Protein AF-A0A1X7T830-F1 (afdb_monomer_lite)

Secondary structure (DSSP, 8-state):
------------S--------TTSS--PPP-BS-EEEEEEETTEEEEEEE--BT---EEEEETTTTEEEEE-S--HHHHS--SEEEEEEESSSSEEEEEEEE-SSSS--S-EEEEEEE-TTS-EEEEEE-GGGHHHHHHHHHHH-

InterPro domains:
  IPR011043 Galactose oxidase/kelch, beta-propeller [SSF50965] (23-125)
  IPR015915 Kelch-type beta-propeller [G3DSA:2.120.10.80] (8-142)

Structure (mmCIF, N/CA/C/O backbone):
data_AF-A0A1X7T830-F1
#
_entry.id   AF-A0A1X7T830-F1
#
loop_
_atom_site.group_PDB
_atom_site.id
_atom_site.type_symbol
_atom_site.label_atom_id
_atom_site.label_alt_id
_atom_site.label_comp_id
_atom_site.label_asym_id
_atom_site.label_entity_id
_atom_site.label_seq_id
_atom_site.pdbx_PDB_ins_code
_atom_site.Cartn_x
_atom_site.Cartn_y
_atom_site.Cartn_z
_atom_site.occupancy
_atom_site.B_iso_or_equiv
_atom_site.auth_seq_id
_atom_site.auth_comp_id
_atom_site.auth_asym_id
_atom_site.auth_atom_id
_atom_site.pdbx_PDB_model_num
ATOM 1 N N . MET A 1 1 ? -58.876 -9.141 -6.762 1.00 43.28 1 MET A N 1
ATOM 2 C CA . MET A 1 1 ? -57.669 -9.736 -6.156 1.00 43.28 1 MET A CA 1
ATOM 3 C C . MET A 1 1 ? -56.490 -9.090 -6.867 1.00 43.28 1 MET A C 1
ATOM 5 O O . MET A 1 1 ? -56.097 -9.558 -7.922 1.00 43.28 1 MET A O 1
ATOM 9 N N . GLU A 1 2 ? -56.032 -7.946 -6.363 1.00 38.22 2 GLU A N 1
ATOM 10 C CA . GLU A 1 2 ? -54.831 -7.255 -6.848 1.00 38.22 2 GLU A CA 1
ATOM 11 C C . GLU A 1 2 ? -53.781 -7.349 -5.743 1.00 38.22 2 GLU A C 1
ATOM 13 O O . GLU A 1 2 ? -54.090 -7.120 -4.571 1.00 38.22 2 GLU A O 1
ATOM 18 N N . SER A 1 3 ? -52.568 -7.772 -6.092 1.00 39.38 3 SER A N 1
ATOM 19 C CA . SER A 1 3 ? -51.452 -7.806 -5.153 1.00 39.38 3 SER A CA 1
ATOM 20 C C . SER A 1 3 ? -50.923 -6.383 -4.947 1.00 39.38 3 SER A C 1
ATOM 22 O O . SER A 1 3 ? -50.838 -5.619 -5.910 1.00 39.38 3 SER A O 1
ATOM 24 N N . PRO A 1 4 ? -50.532 -5.988 -3.724 1.00 45.69 4 PRO A N 1
ATOM 25 C CA . PRO A 1 4 ? -49.844 -4.724 -3.549 1.00 45.69 4 PRO A CA 1
ATOM 26 C C . PRO A 1 4 ? -48.434 -4.867 -4.132 1.00 45.69 4 PRO A C 1
ATOM 28 O O . PRO A 1 4 ? -47.616 -5.663 -3.660 1.00 45.69 4 PRO A O 1
ATOM 31 N N . SER A 1 5 ? -48.151 -4.097 -5.180 1.00 49.94 5 SER A N 1
ATOM 32 C CA . SER A 1 5 ? -46.809 -3.930 -5.727 1.00 49.94 5 SER A CA 1
ATOM 33 C C . SER A 1 5 ? -45.888 -3.382 -4.636 1.00 49.94 5 SER A C 1
ATOM 35 O O . SER A 1 5 ? -46.070 -2.260 -4.160 1.00 49.94 5 SER A O 1
ATOM 37 N N . ARG A 1 6 ? -44.897 -4.180 -4.225 1.00 51.16 6 ARG A N 1
ATOM 38 C CA . ARG A 1 6 ? -43.829 -3.734 -3.322 1.00 51.16 6 ARG A CA 1
ATOM 39 C C . ARG A 1 6 ? -43.071 -2.579 -3.990 1.00 51.16 6 ARG A C 1
ATOM 41 O O . ARG A 1 6 ? -42.691 -2.732 -5.153 1.00 51.16 6 ARG A O 1
ATOM 48 N N . PRO A 1 7 ? -42.804 -1.458 -3.300 1.00 43.03 7 PRO A N 1
ATOM 49 C CA . PRO A 1 7 ? -41.942 -0.431 -3.858 1.00 43.03 7 PRO A CA 1
ATOM 50 C C . PRO A 1 7 ? -40.530 -1.008 -4.013 1.00 43.03 7 PRO A C 1
ATOM 52 O O . PRO A 1 7 ? -39.884 -1.396 -3.040 1.00 43.03 7 PRO A O 1
ATOM 55 N N . PHE A 1 8 ? -40.064 -1.091 -5.259 1.00 43.91 8 PHE A N 1
ATOM 56 C CA . PHE A 1 8 ? -38.658 -1.312 -5.577 1.00 43.91 8 PHE A CA 1
ATOM 57 C C . PHE A 1 8 ? -37.874 -0.095 -5.072 1.00 43.91 8 PHE A C 1
ATOM 59 O O . PHE A 1 8 ? -37.918 0.975 -5.679 1.00 43.91 8 PHE A O 1
ATOM 66 N N . ILE A 1 9 ? -37.165 -0.234 -3.950 1.00 45.53 9 ILE A N 1
ATOM 67 C CA . ILE A 1 9 ? -36.198 0.777 -3.516 1.00 45.53 9 ILE A CA 1
ATOM 68 C C . ILE A 1 9 ? -35.017 0.702 -4.485 1.00 45.53 9 ILE A C 1
ATOM 70 O O . ILE A 1 9 ? -34.198 -0.215 -4.438 1.00 45.53 9 ILE A O 1
ATOM 74 N N . ARG A 1 10 ? -34.956 1.658 -5.413 1.00 42.62 10 ARG A N 1
ATOM 75 C CA . ARG A 1 10 ? -33.876 1.799 -6.391 1.00 42.62 10 ARG A CA 1
ATOM 76 C C . ARG A 1 10 ? -32.658 2.430 -5.711 1.00 42.62 10 ARG A C 1
ATOM 78 O O . ARG A 1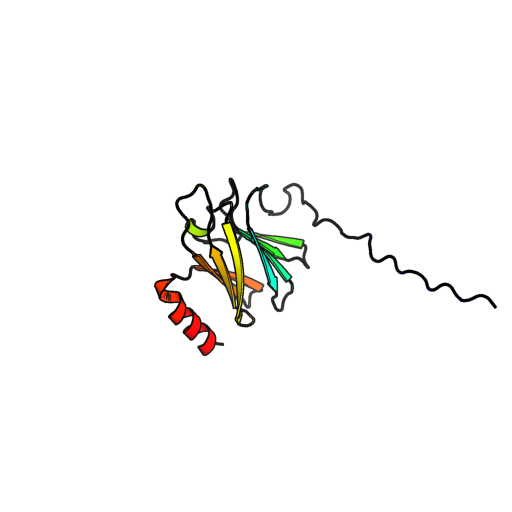 10 ? -32.411 3.620 -5.845 1.00 42.62 10 ARG A O 1
ATOM 85 N N . LEU A 1 11 ? -31.895 1.627 -4.979 1.00 47.66 11 LEU A N 1
ATOM 86 C CA . LEU A 1 11 ? -30.679 2.041 -4.261 1.00 47.66 11 LEU A CA 1
ATOM 87 C C . LEU A 1 11 ? -29.441 2.080 -5.187 1.00 47.66 11 LEU A C 1
ATOM 89 O O . LEU A 1 11 ? -28.361 1.659 -4.796 1.00 47.66 11 LEU A O 1
ATOM 93 N N . TYR A 1 12 ? -29.607 2.510 -6.445 1.00 48.88 12 TYR A N 1
ATOM 94 C CA . TYR A 1 12 ? -28.605 2.291 -7.505 1.00 48.88 12 TYR A CA 1
ATOM 95 C C . TYR A 1 12 ? -28.054 3.558 -8.178 1.00 48.88 12 TYR A C 1
ATOM 97 O O . TYR A 1 12 ? -27.262 3.434 -9.105 1.00 48.88 12 TYR A O 1
ATOM 105 N N . ASN A 1 13 ? -28.440 4.764 -7.741 1.00 43.16 13 ASN A N 1
ATOM 106 C CA . ASN A 1 13 ? -28.086 5.999 -8.459 1.00 43.16 13 ASN A CA 1
ATOM 107 C C . ASN A 1 13 ? -27.143 6.972 -7.738 1.00 43.16 13 ASN A C 1
ATOM 109 O O . ASN A 1 13 ? -26.723 7.929 -8.372 1.00 43.16 13 ASN A O 1
ATOM 113 N N . ASP A 1 14 ? -26.734 6.713 -6.496 1.00 50.47 14 ASP A N 1
ATOM 114 C CA . ASP A 1 14 ? -25.743 7.553 -5.807 1.00 50.47 14 ASP A CA 1
ATOM 115 C C . ASP A 1 14 ? -24.406 6.819 -5.646 1.00 50.47 14 ASP A C 1
ATOM 117 O O . ASP A 1 14 ? -23.813 6.779 -4.566 1.00 50.47 14 ASP A O 1
ATOM 121 N N . ILE A 1 15 ? -23.859 6.297 -6.752 1.00 54.69 15 ILE A N 1
ATOM 122 C CA . ILE A 1 15 ? -22.394 6.249 -6.872 1.00 54.69 15 ILE A CA 1
ATOM 123 C C . ILE A 1 15 ? -21.962 7.704 -7.074 1.00 54.69 15 ILE A C 1
ATOM 125 O O . ILE A 1 15 ? -21.638 8.139 -8.173 1.00 54.69 15 ILE A O 1
ATOM 129 N N . LEU A 1 16 ? -22.066 8.496 -6.005 1.00 57.84 16 LEU A N 1
ATOM 130 C CA . LEU A 1 16 ? -21.502 9.830 -5.945 1.00 57.84 16 LEU A CA 1
ATOM 131 C C . LEU A 1 16 ? -20.006 9.623 -6.139 1.00 57.84 16 LEU A C 1
ATOM 133 O O . LEU A 1 16 ? -19.350 9.125 -5.217 1.00 57.84 16 LEU A O 1
ATOM 137 N N . GLU A 1 17 ? -19.493 9.967 -7.319 1.00 62.31 17 GLU A N 1
ATOM 138 C CA . GLU A 1 17 ? -18.059 10.080 -7.556 1.00 62.31 17 GLU A CA 1
ATOM 139 C C . GLU A 1 17 ? -17.410 10.716 -6.322 1.00 62.31 17 GLU A C 1
ATOM 141 O O . GLU A 1 17 ? -17.966 11.638 -5.708 1.00 62.31 17 GLU A O 1
ATOM 146 N N . VAL A 1 18 ? -16.257 10.194 -5.899 1.00 62.47 18 VAL A N 1
ATOM 147 C CA . VAL A 1 18 ? -15.455 10.900 -4.897 1.00 62.47 18 VAL A CA 1
ATOM 148 C C . VAL A 1 18 ? -15.148 12.255 -5.534 1.00 62.47 18 VAL A C 1
ATOM 150 O O . VAL A 1 18 ? -14.488 12.265 -6.573 1.00 62.47 18 VAL A O 1
ATOM 153 N N . PRO A 1 19 ? -15.683 13.372 -5.002 1.00 58.50 19 PRO A N 1
ATOM 154 C CA . PRO A 1 19 ? -15.638 14.643 -5.704 1.00 58.50 19 PRO A CA 1
ATOM 155 C C . PRO A 1 19 ? -14.181 14.982 -5.993 1.00 58.50 19 PRO A C 1
ATOM 157 O O . PRO A 1 19 ? -13.377 15.040 -5.065 1.00 58.50 19 PRO A O 1
ATOM 160 N N . ASN A 1 20 ? -13.839 15.165 -7.272 1.00 61.53 20 ASN A N 1
ATOM 161 C CA . ASN A 1 20 ? -12.545 15.704 -7.662 1.00 61.53 20 ASN A CA 1
ATOM 162 C C . ASN A 1 20 ? -12.537 17.179 -7.232 1.00 61.53 20 ASN A C 1
ATOM 164 O O . ASN A 1 20 ? -13.234 17.988 -7.848 1.00 61.53 20 ASN A O 1
ATOM 168 N N . PRO A 1 21 ? -11.794 17.556 -6.178 1.00 62.47 21 PRO A N 1
ATOM 169 C CA . PRO A 1 21 ? -11.920 18.875 -5.570 1.00 62.47 21 PRO A CA 1
ATOM 170 C C . PRO A 1 21 ? -11.268 19.985 -6.411 1.00 62.47 21 PRO A C 1
ATOM 172 O O . PRO A 1 21 ? -11.153 21.119 -5.941 1.00 62.47 21 PRO A O 1
ATOM 175 N N . GLY A 1 22 ? -10.800 19.684 -7.630 1.00 56.47 22 GLY A N 1
ATOM 176 C CA . GLY A 1 22 ? -10.319 20.691 -8.576 1.00 56.47 22 GLY A CA 1
ATOM 177 C C . GLY A 1 22 ? -9.141 21.514 -8.048 1.00 56.47 22 GLY A C 1
ATOM 178 O O . GLY A 1 22 ? -9.031 22.692 -8.365 1.00 56.47 22 GLY A O 1
ATOM 179 N N . GLY A 1 23 ? -8.284 20.921 -7.207 1.00 56.38 23 GLY A N 1
ATOM 180 C CA . GLY A 1 23 ? -7.090 21.576 -6.658 1.00 56.38 23 GLY A CA 1
ATOM 181 C C . GLY A 1 23 ? -7.284 22.357 -5.351 1.00 56.38 23 GLY A C 1
ATOM 182 O O . GLY A 1 23 ? -6.306 22.878 -4.825 1.00 56.38 23 GLY A O 1
ATOM 183 N N . SER A 1 24 ? -8.497 22.410 -4.784 1.00 59.19 24 SER A N 1
ATOM 184 C CA . SER A 1 24 ? -8.761 23.086 -3.495 1.00 59.19 24 SER A CA 1
ATOM 185 C C . SER A 1 24 ? -8.456 22.235 -2.248 1.00 59.19 24 SER A C 1
ATOM 187 O O . SER A 1 24 ? -8.331 22.764 -1.144 1.00 59.19 24 SER A O 1
ATOM 189 N N . VAL A 1 25 ? -8.291 20.919 -2.412 1.00 71.62 25 VAL A N 1
ATOM 190 C CA . VAL A 1 25 ? -7.968 19.951 -1.348 1.00 71.62 25 VAL A CA 1
ATOM 191 C C . VAL A 1 25 ? -6.778 19.111 -1.812 1.00 71.62 25 VAL A C 1
ATOM 193 O O . VAL A 1 25 ? -6.660 18.849 -3.005 1.00 71.62 25 VAL A O 1
ATOM 196 N N . GLN A 1 26 ? -5.893 18.684 -0.902 1.00 81.31 26 GLN A N 1
ATOM 197 C CA . GLN A 1 26 ? -4.830 17.726 -1.239 1.00 81.31 26 GLN A CA 1
ATOM 198 C C . GLN A 1 26 ? -5.424 16.455 -1.864 1.00 81.31 26 GLN A C 1
ATOM 200 O O . GLN A 1 26 ? -6.346 15.874 -1.299 1.00 81.31 26 GLN A O 1
ATOM 205 N N . TRP A 1 27 ? -4.879 16.018 -2.999 1.00 87.94 27 TRP A N 1
ATOM 206 C CA . TRP A 1 27 ? -5.291 14.818 -3.731 1.00 87.94 27 TRP A CA 1
ATOM 207 C C . TRP A 1 27 ? -4.117 14.294 -4.581 1.00 87.94 27 TRP A C 1
ATOM 209 O O . TRP A 1 27 ? -3.214 15.078 -4.895 1.00 87.94 27 TRP A O 1
ATOM 219 N N . PRO A 1 28 ? -4.083 12.992 -4.925 1.00 91.38 28 PRO A N 1
ATOM 220 C CA . PRO A 1 28 ? -3.022 12.435 -5.755 1.00 91.38 28 PRO A CA 1
ATOM 221 C C . PRO A 1 28 ? -3.071 12.994 -7.177 1.00 91.38 28 PRO A C 1
ATOM 223 O O . PRO A 1 28 ? -4.128 13.043 -7.800 1.00 91.38 28 PRO A O 1
ATOM 226 N N . GLU A 1 29 ? -1.903 13.335 -7.719 1.00 89.75 29 GLU A N 1
ATOM 227 C CA . GLU A 1 29 ? -1.758 13.659 -9.140 1.00 89.75 29 GLU A CA 1
ATOM 228 C C . GLU A 1 29 ? -2.172 12.478 -10.034 1.00 89.75 29 GLU A C 1
ATOM 230 O O . GLU A 1 29 ? -2.052 11.306 -9.642 1.00 89.75 29 GLU A O 1
ATOM 235 N N . GLY A 1 30 ? -2.636 12.797 -11.248 1.00 89.56 30 GLY A N 1
ATOM 236 C CA . GLY A 1 30 ? -2.991 11.806 -12.262 1.00 89.56 30 GLY A CA 1
ATOM 237 C C . GLY A 1 30 ? -1.806 10.894 -12.586 1.00 89.56 30 GLY A C 1
ATOM 238 O O . GLY A 1 30 ? -0.701 11.368 -12.831 1.00 89.56 30 GLY A O 1
ATOM 239 N N . ARG A 1 31 ? -2.036 9.577 -12.570 1.00 93.44 31 ARG A N 1
ATOM 240 C CA . ARG A 1 31 ? -0.978 8.561 -12.657 1.00 93.44 31 ARG A CA 1
ATOM 241 C C . ARG A 1 31 ? -1.470 7.280 -13.322 1.00 93.44 31 ARG A C 1
ATOM 243 O O . ARG A 1 31 ? -2.591 6.834 -13.080 1.00 93.44 31 ARG A O 1
ATOM 250 N N . GLY A 1 32 ? -0.608 6.654 -14.117 1.00 94.88 32 GLY A N 1
ATOM 251 C CA . GLY A 1 32 ? -0.834 5.327 -14.698 1.00 94.88 32 GLY A CA 1
ATOM 252 C C . GLY A 1 32 ? -0.007 4.255 -13.993 1.00 94.88 32 GLY A C 1
ATOM 253 O O . GLY A 1 32 ? 0.966 4.580 -13.318 1.00 94.88 32 GLY A O 1
ATOM 254 N N . ALA A 1 33 ? -0.366 2.980 -14.169 1.00 96.31 33 ALA A N 1
ATOM 255 C CA . ALA A 1 33 ? 0.448 1.840 -13.723 1.00 96.31 33 ALA A CA 1
ATOM 256 C C . ALA A 1 33 ? 0.818 1.830 -12.222 1.00 96.31 33 ALA A C 1
ATOM 258 O O . ALA A 1 33 ? 1.829 1.241 -11.832 1.00 96.31 33 ALA A O 1
ATOM 259 N N . HIS A 1 34 ? 0.015 2.505 -11.401 1.00 97.62 34 HIS A N 1
ATOM 260 C CA . HIS A 1 34 ? 0.089 2.449 -9.947 1.00 97.62 34 HIS A CA 1
ATOM 261 C C . HIS A 1 34 ? -0.592 1.175 -9.440 1.00 97.62 34 HIS A C 1
ATOM 263 O O . HIS A 1 34 ? -1.337 0.525 -10.176 1.00 97.62 34 HIS A O 1
ATOM 269 N N . SER A 1 35 ? -0.386 0.867 -8.164 1.00 97.62 35 SER A N 1
ATOM 270 C CA . SER A 1 35 ? -1.132 -0.185 -7.479 1.00 97.62 35 SER A CA 1
ATOM 271 C C . SER A 1 35 ? -1.915 0.379 -6.310 1.00 97.62 35 SER A C 1
ATOM 273 O O . SER A 1 35 ? -1.559 1.408 -5.729 1.00 97.62 35 SER A O 1
ATOM 275 N N . SER A 1 36 ? -2.981 -0.323 -5.941 1.00 97.69 36 SER A N 1
ATOM 276 C CA . SER A 1 36 ? -3.797 0.042 -4.794 1.00 97.69 36 SER A CA 1
ATOM 277 C C . SER A 1 36 ? -4.288 -1.175 -4.029 1.00 97.69 36 SER A C 1
ATOM 279 O O . SER A 1 36 ? -4.571 -2.208 -4.633 1.00 97.69 36 SER A O 1
ATOM 281 N N . VAL A 1 37 ? -4.452 -1.028 -2.717 1.00 97.75 37 VAL A N 1
ATOM 282 C CA . VAL A 1 37 ? -5.052 -2.044 -1.840 1.00 97.75 37 VAL A CA 1
ATOM 283 C C . VAL A 1 37 ? -6.065 -1.409 -0.899 1.00 97.75 37 VAL A C 1
ATOM 285 O O . VAL A 1 37 ? -5.915 -0.260 -0.482 1.00 97.75 37 VAL A O 1
ATOM 288 N N . LEU A 1 38 ? -7.099 -2.176 -0.557 1.00 96.19 38 LEU A N 1
ATOM 289 C CA . LEU A 1 38 ? -8.085 -1.794 0.446 1.00 96.19 38 LEU A CA 1
ATOM 290 C C . LEU A 1 38 ? -7.616 -2.256 1.828 1.00 96.19 38 LEU A C 1
ATOM 292 O O . LEU A 1 38 ? -7.273 -3.421 2.014 1.00 96.19 38 LEU A O 1
ATOM 296 N N . ILE A 1 39 ? -7.636 -1.349 2.797 1.00 94.06 39 ILE A N 1
ATOM 297 C CA . ILE A 1 39 ? -7.238 -1.592 4.183 1.00 94.06 39 ILE A CA 1
ATOM 298 C C . ILE A 1 39 ? -8.438 -1.289 5.067 1.00 94.06 39 ILE A C 1
ATOM 300 O O . ILE A 1 39 ? -9.035 -0.221 4.960 1.00 94.06 39 ILE A O 1
ATOM 304 N N . THR A 1 40 ? -8.797 -2.215 5.950 1.00 89.00 40 THR A N 1
ATOM 305 C CA . THR A 1 40 ? -9.896 -2.005 6.900 1.00 89.00 40 THR A CA 1
ATOM 306 C C . THR A 1 40 ? -9.319 -1.771 8.285 1.00 89.00 40 THR A C 1
ATOM 308 O O . THR A 1 40 ? -8.538 -2.583 8.774 1.00 89.00 40 THR A O 1
ATOM 311 N N . THR A 1 41 ? -9.699 -0.665 8.917 1.00 83.44 41 THR A N 1
ATOM 312 C CA . THR A 1 41 ? -9.376 -0.364 10.316 1.00 83.44 41 THR A CA 1
ATOM 313 C C . THR A 1 41 ? -10.658 -0.230 11.129 1.00 83.44 41 THR A C 1
ATOM 315 O O . THR A 1 41 ? -11.765 -0.242 10.588 1.00 83.44 41 THR A O 1
ATOM 318 N N . SER A 1 42 ? -10.520 -0.037 12.440 1.00 81.81 42 SER A N 1
ATOM 319 C CA . SER A 1 42 ? -11.646 0.299 13.316 1.00 81.81 42 SER A CA 1
ATOM 320 C C . SER A 1 42 ? -12.350 1.611 12.938 1.00 81.81 42 SER A C 1
ATOM 322 O O . SER A 1 42 ? -13.530 1.766 13.238 1.00 81.81 42 SER A O 1
ATOM 324 N N . SER A 1 43 ? -11.666 2.543 12.262 1.00 82.25 43 SER A N 1
ATOM 325 C CA . SER A 1 43 ? -12.255 3.800 11.774 1.00 82.25 43 SER A CA 1
ATOM 326 C C . SER A 1 43 ? -12.900 3.682 10.388 1.00 82.25 43 SER A C 1
ATOM 328 O O . SER A 1 43 ? -13.550 4.625 9.928 1.00 82.25 43 SER A O 1
ATOM 330 N N . GLY A 1 44 ? -12.775 2.518 9.745 1.00 88.62 44 GLY A N 1
ATOM 331 C CA . GLY A 1 44 ? -13.419 2.191 8.480 1.00 88.62 44 GLY A CA 1
ATOM 332 C C . GLY A 1 44 ? -12.443 1.827 7.357 1.00 88.62 44 GLY A C 1
ATOM 333 O O . GLY A 1 44 ? -11.244 1.628 7.582 1.00 88.62 44 GLY A O 1
ATOM 334 N N . PRO A 1 45 ? -12.960 1.696 6.126 1.00 92.88 45 PRO A N 1
ATOM 335 C CA . PRO A 1 45 ? -12.159 1.307 4.980 1.00 92.88 45 PRO A CA 1
ATOM 336 C C . PRO A 1 45 ? -11.344 2.485 4.430 1.00 92.88 45 PRO A C 1
ATOM 338 O O . PRO A 1 45 ? -11.838 3.604 4.274 1.00 92.88 45 PRO A O 1
ATOM 341 N N . HIS A 1 46 ? -10.092 2.198 4.093 1.00 93.69 46 HIS A N 1
ATOM 342 C CA . HIS A 1 46 ? -9.140 3.128 3.505 1.00 93.69 46 HIS A CA 1
ATOM 343 C C . HIS A 1 46 ? -8.536 2.525 2.235 1.00 93.69 46 HIS A C 1
ATOM 345 O O . HIS A 1 46 ? -8.156 1.355 2.223 1.00 93.69 46 HIS A O 1
ATOM 351 N N . LEU A 1 47 ? -8.422 3.312 1.167 1.00 96.00 47 LEU A N 1
ATOM 352 C CA . LEU A 1 47 ? -7.740 2.897 -0.061 1.00 96.00 47 LEU A CA 1
ATOM 353 C C . LEU A 1 47 ? -6.314 3.451 -0.058 1.00 96.00 47 LEU A C 1
ATOM 355 O O . LEU A 1 47 ? -6.131 4.668 -0.060 1.00 96.00 47 LEU A O 1
ATOM 359 N N . LEU A 1 48 ? -5.317 2.569 -0.070 1.00 97.38 48 LEU A N 1
ATOM 360 C CA . LEU A 1 48 ? -3.914 2.934 -0.251 1.00 97.38 48 LEU A CA 1
ATOM 361 C C . LEU A 1 48 ? -3.577 2.919 -1.744 1.00 97.38 48 LEU A C 1
ATOM 363 O O . LEU A 1 48 ? -3.900 1.950 -2.424 1.00 97.38 48 LEU A O 1
ATOM 367 N N . VAL A 1 49 ? -2.895 3.952 -2.232 1.00 97.62 49 VAL A N 1
ATOM 368 C CA . VAL A 1 49 ? -2.386 4.074 -3.604 1.00 97.62 49 VAL A CA 1
ATOM 369 C C . VAL A 1 49 ? -0.885 4.331 -3.541 1.00 97.62 49 VAL A C 1
ATOM 371 O O . VAL A 1 49 ? -0.460 5.277 -2.876 1.00 97.62 49 VAL A O 1
ATOM 374 N N . VAL A 1 50 ? -0.088 3.508 -4.223 1.00 97.56 50 VAL A N 1
ATOM 375 C CA . VAL A 1 50 ? 1.383 3.580 -4.204 1.00 97.56 50 VAL A CA 1
ATOM 376 C C . VAL A 1 50 ? 1.918 3.776 -5.617 1.00 97.56 50 VAL A C 1
ATOM 378 O O . VAL A 1 50 ? 1.524 3.071 -6.551 1.00 97.56 50 VAL A O 1
ATOM 381 N N . GLY A 1 51 ? 2.833 4.738 -5.751 1.00 96.62 51 GLY A N 1
ATOM 382 C CA . GLY A 1 51 ? 3.652 4.928 -6.941 1.00 96.62 51 GLY A CA 1
ATOM 383 C C . GLY A 1 51 ? 2.848 5.215 -8.206 1.00 96.62 51 GLY A C 1
ATOM 384 O O . GLY A 1 51 ? 1.791 5.856 -8.165 1.00 96.62 51 GLY A O 1
ATOM 385 N N . GLY A 1 52 ? 3.364 4.723 -9.331 1.00 96.38 52 GLY A N 1
ATOM 386 C CA . GLY A 1 52 ? 2.844 4.948 -10.674 1.00 96.38 52 GLY A CA 1
ATOM 387 C C . GLY A 1 52 ? 3.808 5.724 -11.568 1.00 96.38 52 GLY A C 1
ATOM 388 O O . GLY A 1 52 ? 4.789 6.324 -11.130 1.00 96.38 52 GLY A O 1
ATOM 389 N N . LEU A 1 53 ? 3.527 5.701 -12.868 1.00 94.00 53 LEU A N 1
ATOM 390 C CA . LEU A 1 53 ? 4.301 6.435 -13.860 1.00 94.00 53 LEU A CA 1
ATOM 391 C C . LEU A 1 53 ? 4.219 7.940 -13.558 1.00 94.00 53 LEU A C 1
ATOM 393 O O . LEU A 1 53 ? 3.119 8.485 -13.487 1.00 94.00 53 LEU A O 1
ATOM 397 N N . LEU A 1 54 ? 5.384 8.583 -13.404 1.00 88.31 54 LEU A N 1
ATOM 398 C CA . LEU A 1 54 ? 5.556 9.998 -13.030 1.00 88.31 54 LEU A CA 1
ATOM 399 C C . LEU A 1 54 ? 5.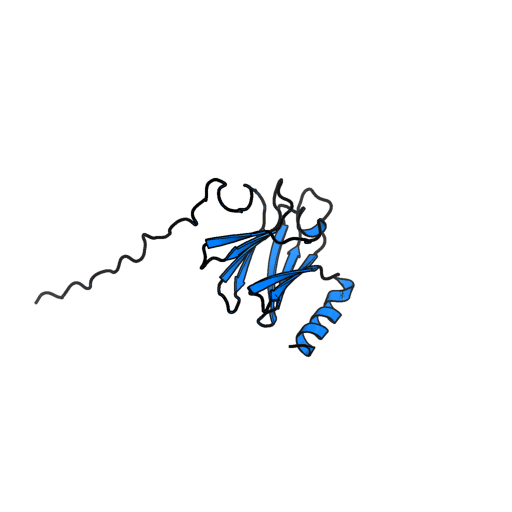051 10.382 -11.625 1.00 88.31 54 LEU A C 1
ATOM 401 O O . LEU A 1 54 ? 4.977 11.569 -11.324 1.00 88.31 54 LEU A O 1
ATOM 405 N N . ALA A 1 55 ? 4.756 9.416 -10.749 1.00 92.94 55 ALA A N 1
ATOM 406 C CA . ALA A 1 55 ? 4.291 9.695 -9.394 1.00 92.94 55 ALA A CA 1
ATOM 407 C C . ALA A 1 55 ? 5.047 8.862 -8.349 1.00 92.94 55 ALA A C 1
ATOM 409 O O . ALA A 1 55 ? 4.932 7.642 -8.314 1.00 92.94 55 ALA A O 1
ATOM 410 N N . TYR A 1 56 ? 5.800 9.534 -7.471 1.00 93.88 56 TYR A N 1
ATOM 411 C CA . TYR A 1 56 ? 6.705 8.896 -6.501 1.00 93.88 56 TYR A CA 1
ATOM 412 C C . TYR A 1 56 ? 6.256 9.108 -5.057 1.00 93.88 56 TYR A C 1
ATOM 414 O O . TYR A 1 56 ? 7.037 9.486 -4.181 1.00 93.88 56 TYR A O 1
ATOM 422 N N . ASP A 1 57 ? 4.972 8.895 -4.803 1.00 96.19 57 ASP A N 1
ATOM 423 C CA . ASP A 1 57 ? 4.370 9.089 -3.493 1.00 96.19 57 ASP A CA 1
ATOM 424 C C . ASP A 1 57 ? 3.348 8.008 -3.143 1.00 96.19 57 ASP A C 1
ATOM 426 O O . ASP A 1 57 ? 3.043 7.112 -3.933 1.00 96.19 57 ASP A O 1
ATOM 430 N N . VAL A 1 58 ? 2.858 8.089 -1.908 1.00 97.00 58 VAL A N 1
ATOM 431 C CA . VAL A 1 58 ? 1.830 7.205 -1.373 1.00 97.00 58 VAL A CA 1
ATOM 432 C C . VAL A 1 58 ? 0.689 8.044 -0.838 1.00 97.00 58 VAL A C 1
ATOM 434 O O . VAL A 1 58 ? 0.898 9.013 -0.104 1.00 97.00 58 VAL A O 1
ATOM 437 N N . TRP A 1 59 ? -0.522 7.648 -1.196 1.00 96.62 59 TRP A N 1
ATOM 438 C CA . TRP A 1 59 ? -1.746 8.321 -0.806 1.00 96.62 59 TRP A CA 1
ATOM 439 C C . TRP A 1 59 ? -2.707 7.348 -0.152 1.00 96.62 59 TRP A C 1
ATOM 441 O O . TRP A 1 59 ? -2.790 6.182 -0.525 1.00 96.62 59 TRP A O 1
ATOM 451 N N . LEU A 1 60 ? -3.451 7.855 0.819 1.00 94.88 60 LEU A N 1
ATOM 452 C CA . LEU A 1 60 ? -4.476 7.120 1.530 1.00 94.88 60 LEU A CA 1
ATOM 453 C C . LEU A 1 60 ? -5.787 7.899 1.442 1.00 94.88 60 LEU A C 1
ATOM 455 O O . LEU A 1 60 ? -5.847 9.068 1.828 1.00 94.88 60 LEU A O 1
ATOM 459 N N . LEU A 1 61 ? -6.827 7.265 0.913 1.00 93.62 61 LEU A N 1
ATOM 460 C CA . LEU A 1 61 ? -8.184 7.797 0.897 1.00 93.62 61 LEU A CA 1
ATOM 461 C C . LEU A 1 61 ? -8.961 7.193 2.061 1.00 93.62 61 LEU A C 1
ATOM 463 O O . LEU A 1 61 ? -9.204 5.989 2.076 1.00 93.62 61 LEU A O 1
ATOM 467 N N . ASP A 1 62 ? -9.397 8.030 2.996 1.00 91.69 62 ASP A N 1
ATOM 468 C CA . ASP A 1 62 ? -10.488 7.679 3.906 1.00 91.69 62 ASP A CA 1
ATOM 469 C C . ASP A 1 62 ? -11.786 7.673 3.088 1.00 91.69 62 ASP A C 1
ATOM 471 O O . ASP A 1 62 ? -12.243 8.728 2.639 1.00 91.69 62 ASP A O 1
ATOM 475 N N . ILE A 1 63 ? -12.345 6.484 2.839 1.00 90.56 63 ILE A N 1
ATOM 476 C CA . ILE A 1 63 ? -13.504 6.311 1.949 1.00 90.56 63 ILE A CA 1
ATOM 477 C C . ILE A 1 63 ? -14.760 6.920 2.576 1.00 90.56 63 ILE A C 1
ATOM 479 O O . ILE A 1 63 ? -15.546 7.566 1.881 1.00 90.56 63 ILE A O 1
ATOM 483 N N . ASN A 1 64 ? -14.920 6.773 3.892 1.00 87.94 64 ASN A N 1
ATOM 484 C CA . ASN A 1 64 ? -16.074 7.296 4.619 1.00 87.94 64 ASN A CA 1
ATOM 485 C C . ASN A 1 64 ? -16.091 8.827 4.597 1.00 87.94 64 ASN A C 1
ATOM 487 O O . ASN A 1 64 ? -17.137 9.438 4.382 1.00 87.94 64 ASN A O 1
ATOM 491 N N . LYS A 1 65 ? -14.925 9.452 4.796 1.00 87.50 65 LYS A N 1
ATOM 492 C CA . LYS A 1 65 ? -14.785 10.916 4.821 1.00 87.50 65 LYS A CA 1
ATOM 493 C C . LYS A 1 65 ? -14.490 11.526 3.454 1.00 87.50 65 LYS A C 1
ATOM 495 O O . LYS A 1 65 ? -14.487 12.749 3.338 1.00 87.50 65 LYS A O 1
ATOM 500 N N . ARG A 1 66 ? -14.207 10.701 2.440 1.00 86.38 66 ARG A N 1
ATOM 501 C CA . ARG A 1 66 ? -13.772 11.117 1.096 1.00 86.38 66 ARG A CA 1
ATOM 502 C C . ARG A 1 66 ? -12.584 12.082 1.136 1.00 86.38 66 ARG A C 1
ATOM 504 O O . ARG A 1 66 ? -12.528 13.049 0.380 1.00 86.38 66 ARG A O 1
ATOM 511 N N . LYS A 1 67 ? -11.644 11.837 2.054 1.00 87.56 67 LYS A N 1
ATOM 512 C CA . LYS A 1 67 ? -10.491 12.711 2.295 1.00 87.56 67 LYS A CA 1
ATOM 513 C C . LYS A 1 67 ? -9.195 11.979 1.985 1.00 87.56 67 LYS A C 1
ATOM 515 O O . LYS A 1 67 ? -8.929 10.914 2.538 1.00 87.56 67 LYS A O 1
ATOM 520 N N . TRP A 1 68 ? -8.382 12.591 1.133 1.00 92.06 68 TRP A N 1
ATOM 521 C CA . TRP A 1 68 ? -7.042 12.117 0.820 1.00 92.06 68 TRP A CA 1
ATOM 522 C C . TRP A 1 68 ? -6.024 12.599 1.850 1.00 92.06 68 TRP A C 1
ATOM 524 O O . TRP A 1 68 ? -6.100 13.718 2.366 1.00 92.06 68 TRP A O 1
ATOM 534 N N . LYS A 1 69 ? -5.036 11.749 2.108 1.00 91.88 69 LYS A N 1
ATOM 535 C CA . LYS A 1 69 ? -3.850 12.053 2.897 1.00 91.88 69 LYS A CA 1
ATOM 536 C C . LYS A 1 69 ? -2.620 11.500 2.193 1.00 91.88 69 LYS A C 1
ATOM 538 O O . LYS A 1 69 ? -2.571 10.312 1.886 1.00 91.88 69 LYS A O 1
ATOM 543 N N . LYS A 1 70 ? -1.616 12.345 1.969 1.00 94.50 70 LYS A N 1
ATOM 544 C CA . LYS A 1 70 ? -0.296 11.893 1.521 1.00 94.50 70 LYS A CA 1
ATOM 545 C C . LYS A 1 70 ? 0.463 11.308 2.709 1.00 94.50 70 LYS A C 1
ATOM 547 O O . LYS A 1 70 ? 0.541 11.950 3.757 1.00 94.50 70 LYS A O 1
ATOM 552 N N . LEU A 1 71 ? 1.016 10.110 2.552 1.00 94.56 71 LEU A N 1
ATOM 553 C CA . LEU A 1 71 ? 1.948 9.544 3.524 1.00 94.56 71 LEU A CA 1
ATOM 554 C C . LEU A 1 71 ? 3.347 10.101 3.247 1.00 94.56 71 LEU A C 1
ATOM 556 O O . LEU A 1 71 ? 3.771 10.214 2.095 1.00 94.56 71 LEU A O 1
ATOM 560 N N . ILE A 1 72 ? 4.047 10.485 4.309 1.00 90.88 72 ILE A N 1
ATOM 561 C CA . ILE A 1 72 ? 5.390 11.072 4.243 1.00 90.88 72 ILE A CA 1
ATOM 562 C C . ILE A 1 72 ? 6.435 10.054 4.700 1.00 90.88 72 ILE A C 1
ATOM 564 O O . ILE A 1 72 ? 6.109 9.108 5.408 1.00 90.88 72 ILE A O 1
ATOM 568 N N . ASN A 1 73 ? 7.697 10.266 4.318 1.00 90.06 73 ASN A N 1
ATOM 569 C CA . ASN A 1 73 ? 8.834 9.425 4.717 1.00 90.06 73 ASN A CA 1
ATOM 570 C C . ASN A 1 73 ? 8.735 7.949 4.275 1.00 90.06 73 ASN A C 1
ATOM 572 O O . ASN A 1 73 ? 9.332 7.073 4.899 1.00 90.06 73 ASN A O 1
ATOM 576 N N . VAL A 1 74 ? 8.019 7.668 3.182 1.00 94.62 74 VAL A N 1
ATOM 577 C CA . VAL A 1 74 ? 8.042 6.347 2.540 1.00 94.62 74 VAL A CA 1
ATOM 578 C C . VAL A 1 74 ? 9.286 6.247 1.644 1.00 94.62 74 VAL A C 1
ATOM 580 O O . VAL A 1 74 ? 9.523 7.164 0.853 1.00 94.62 74 VAL A O 1
ATOM 583 N N . PRO A 1 75 ? 10.094 5.176 1.742 1.00 94.38 75 PRO A N 1
ATOM 584 C CA . PRO A 1 75 ? 11.313 5.042 0.948 1.00 94.38 75 PRO A CA 1
ATOM 585 C C . PRO A 1 75 ? 11.087 5.053 -0.568 1.00 94.38 75 PRO A C 1
ATOM 587 O O . PRO A 1 75 ? 10.125 4.487 -1.085 1.00 94.38 75 PRO A O 1
ATOM 590 N N . VAL A 1 76 ? 12.035 5.646 -1.298 1.00 93.62 76 VAL A N 1
ATOM 591 C CA . VAL A 1 76 ? 11.951 5.810 -2.761 1.00 93.62 76 VAL A CA 1
ATOM 592 C C . VAL A 1 76 ? 11.929 4.484 -3.521 1.00 93.62 76 VAL A C 1
ATOM 594 O O . VAL A 1 76 ? 11.307 4.396 -4.571 1.00 93.62 76 VAL A O 1
ATOM 597 N N . ASN A 1 77 ? 12.559 3.433 -2.989 1.00 92.44 77 ASN A N 1
ATOM 598 C CA . ASN A 1 77 ? 12.539 2.101 -3.599 1.00 92.44 77 ASN A CA 1
ATOM 599 C C . ASN A 1 77 ? 11.162 1.426 -3.530 1.00 92.44 77 ASN A C 1
ATOM 601 O O . ASN A 1 77 ? 11.004 0.352 -4.102 1.00 92.44 77 ASN A O 1
ATOM 605 N N . ILE A 1 78 ? 10.209 2.030 -2.821 1.00 94.62 78 ILE A N 1
ATOM 606 C CA . ILE A 1 78 ? 8.797 1.662 -2.829 1.00 94.62 78 ILE A CA 1
ATOM 607 C C . ILE A 1 78 ? 8.020 2.663 -3.686 1.00 94.62 78 ILE A C 1
ATOM 609 O O . ILE A 1 78 ? 7.303 2.290 -4.605 1.00 94.62 78 ILE A O 1
ATOM 613 N N . THR A 1 79 ? 8.184 3.965 -3.440 1.00 95.62 79 THR A N 1
ATOM 614 C CA . THR A 1 79 ? 7.341 4.958 -4.120 1.00 95.62 79 THR A CA 1
ATOM 615 C C . THR A 1 79 ? 7.662 5.127 -5.605 1.00 95.62 79 THR A C 1
ATOM 617 O O . THR A 1 79 ? 6.771 5.447 -6.385 1.00 95.62 79 THR A O 1
ATOM 620 N N . ASN A 1 80 ? 8.906 4.891 -6.028 1.00 95.44 80 ASN A N 1
ATOM 621 C CA . ASN A 1 80 ? 9.338 4.974 -7.423 1.00 95.44 80 ASN A CA 1
ATOM 622 C C . ASN A 1 80 ? 9.212 3.619 -8.137 1.00 95.44 80 ASN A C 1
ATOM 624 O O . ASN A 1 80 ? 10.189 3.051 -8.635 1.00 95.44 80 ASN A O 1
ATOM 628 N N . ARG A 1 81 ? 7.989 3.085 -8.171 1.00 95.38 81 ARG A N 1
ATOM 629 C CA . ARG A 1 81 ? 7.646 1.868 -8.911 1.00 95.38 81 ARG A CA 1
ATOM 630 C C . ARG A 1 81 ? 6.392 2.068 -9.742 1.00 95.38 81 ARG A C 1
ATOM 632 O O . ARG A 1 81 ? 5.455 2.758 -9.352 1.00 95.38 81 ARG A O 1
ATOM 639 N N . TYR A 1 82 ? 6.353 1.397 -10.885 1.00 95.88 82 TYR A N 1
ATOM 640 C CA . TYR A 1 82 ? 5.200 1.319 -11.777 1.00 95.88 82 TYR A CA 1
ATOM 641 C C . TYR A 1 82 ? 5.146 -0.070 -12.421 1.00 95.88 82 TYR A C 1
ATOM 643 O O . TYR A 1 82 ? 6.151 -0.781 -12.438 1.00 95.88 82 TYR A O 1
ATOM 651 N N . TRP A 1 83 ? 3.955 -0.491 -12.857 1.00 96.44 83 TRP A N 1
ATOM 652 C CA . TRP A 1 83 ? 3.669 -1.880 -13.266 1.00 96.44 83 TRP A CA 1
ATOM 653 C C . TRP A 1 83 ? 4.043 -2.911 -12.188 1.00 96.44 83 TRP A C 1
ATOM 655 O O . TRP A 1 83 ? 4.504 -4.012 -12.485 1.00 96.44 83 TRP A O 1
ATOM 665 N N . HIS A 1 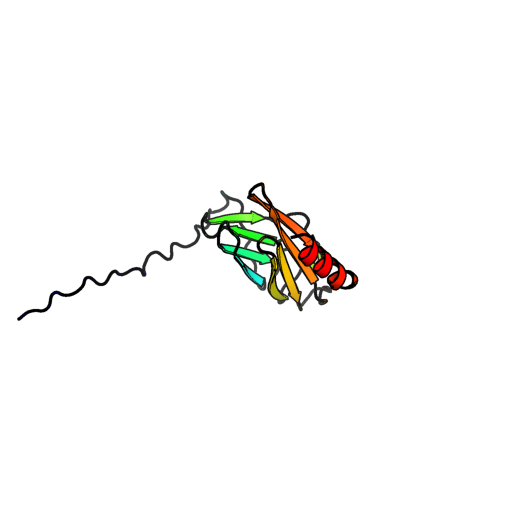84 ? 3.890 -2.525 -10.925 1.00 96.38 84 HIS A N 1
ATOM 666 C CA . HIS A 1 84 ? 4.105 -3.385 -9.766 1.00 96.38 84 HIS A CA 1
ATOM 667 C C . HIS A 1 84 ? 2.764 -3.945 -9.280 1.00 96.38 84 HIS A C 1
ATOM 669 O O . HIS A 1 84 ? 1.719 -3.728 -9.894 1.00 96.38 84 HIS A O 1
ATOM 675 N N . SER A 1 85 ? 2.793 -4.706 -8.195 1.00 96.88 85 SER A N 1
ATOM 676 C CA . SER A 1 85 ? 1.597 -5.200 -7.521 1.00 96.88 85 SER A CA 1
ATOM 677 C C . SER A 1 85 ? 1.746 -5.052 -6.016 1.00 96.88 85 SER A C 1
ATOM 679 O O . SER A 1 85 ? 2.854 -5.096 -5.482 1.00 96.88 85 SER A O 1
ATOM 681 N N . LEU A 1 86 ? 0.613 -4.882 -5.339 1.00 97.88 86 LEU A N 1
ATOM 682 C CA . LEU A 1 86 ? 0.534 -4.805 -3.886 1.00 97.88 86 LEU A CA 1
ATOM 683 C C . LEU A 1 86 ? -0.357 -5.922 -3.352 1.00 97.88 86 LEU A C 1
ATOM 685 O O . LEU A 1 86 ? -1.353 -6.308 -3.962 1.00 97.88 86 LEU A O 1
ATOM 689 N N . SER A 1 87 ? -0.026 -6.402 -2.165 1.00 97.38 87 SER A N 1
ATOM 690 C CA . SER A 1 87 ? -0.890 -7.221 -1.322 1.00 97.38 87 SER A CA 1
ATOM 691 C C . SER A 1 87 ? -0.894 -6.657 0.089 1.00 97.38 87 SER A C 1
ATOM 693 O O . SER A 1 87 ? 0.058 -6.002 0.507 1.00 97.38 87 SER A O 1
ATOM 695 N N . VAL A 1 88 ? -1.975 -6.896 0.822 1.00 96.81 88 VAL A N 1
ATOM 696 C CA . VAL A 1 88 ? -2.106 -6.477 2.217 1.00 96.81 88 VAL A CA 1
ATOM 697 C C . VAL A 1 88 ? -2.205 -7.702 3.113 1.00 96.81 88 VAL A C 1
ATOM 699 O O . VAL A 1 88 ? -2.927 -8.649 2.809 1.00 96.81 88 VAL A O 1
ATOM 702 N N . TRP A 1 89 ? -1.490 -7.665 4.232 1.00 94.62 89 TRP A N 1
ATOM 703 C CA . TRP A 1 89 ? -1.623 -8.620 5.318 1.00 94.62 89 TRP A CA 1
ATOM 704 C C . TRP A 1 89 ? -1.906 -7.881 6.623 1.00 94.62 89 TRP A C 1
ATOM 706 O O . TRP A 1 89 ? -1.077 -7.116 7.111 1.00 94.62 89 TRP A O 1
ATOM 716 N N . SER A 1 90 ? -3.081 -8.108 7.204 1.00 92.56 90 SER A N 1
ATOM 717 C CA . SER A 1 90 ? -3.411 -7.607 8.538 1.00 92.56 90 SER A CA 1
ATOM 718 C C . SER A 1 90 ? -2.693 -8.453 9.587 1.00 92.56 90 SER A C 1
ATOM 720 O O . SER A 1 90 ? -3.131 -9.556 9.907 1.00 92.56 90 SER A O 1
ATOM 722 N N . VAL A 1 91 ? -1.565 -7.946 10.084 1.00 92.12 91 VAL A N 1
ATOM 723 C CA . VAL A 1 91 ? -0.750 -8.623 11.104 1.00 92.12 91 VAL A CA 1
ATOM 724 C C . VAL A 1 91 ? -1.437 -8.538 12.459 1.00 92.12 91 VAL A C 1
ATOM 726 O O . VAL A 1 91 ? -1.514 -9.530 13.177 1.00 92.12 91 VAL A O 1
ATOM 729 N N . THR A 1 92 ? -1.973 -7.362 12.784 1.00 89.38 92 THR A N 1
ATOM 730 C CA . THR A 1 92 ? -2.780 -7.112 13.984 1.00 89.38 92 THR A CA 1
ATOM 731 C C . THR A 1 92 ? -3.939 -6.167 13.634 1.00 89.38 92 THR A C 1
ATOM 733 O O . THR A 1 92 ? -3.947 -5.602 12.536 1.00 89.38 92 THR A O 1
ATOM 736 N N . PRO A 1 93 ? -4.930 -5.940 14.521 1.00 86.19 93 PRO A N 1
ATOM 737 C CA . PRO A 1 93 ? -6.056 -5.046 14.225 1.00 86.19 93 PRO A CA 1
ATOM 738 C C . PRO A 1 93 ? -5.661 -3.606 13.861 1.00 86.19 93 PRO A C 1
ATOM 740 O O . PRO A 1 93 ? -6.425 -2.906 13.198 1.00 86.19 93 PRO A O 1
ATOM 743 N N . THR A 1 94 ? -4.482 -3.147 14.296 1.00 86.75 94 THR A N 1
ATOM 744 C CA . THR A 1 94 ? -3.979 -1.788 14.027 1.00 86.75 94 THR A CA 1
ATOM 745 C C . THR A 1 94 ? -2.765 -1.764 13.100 1.00 86.75 94 THR A C 1
ATOM 747 O O . THR A 1 94 ? -2.378 -0.687 12.643 1.00 86.75 94 THR A O 1
ATOM 750 N N . THR A 1 95 ? -2.185 -2.928 12.786 1.00 91.62 95 THR A N 1
ATOM 751 C CA . THR A 1 95 ? -0.949 -3.062 12.007 1.00 91.62 95 THR A CA 1
ATOM 752 C C . THR A 1 95 ? -1.193 -3.875 10.742 1.00 91.62 95 THR A C 1
ATOM 754 O O . THR A 1 95 ? -1.472 -5.073 10.793 1.00 91.62 95 THR A O 1
ATOM 757 N N . ASN A 1 96 ? -1.031 -3.230 9.590 1.00 94.00 96 ASN A N 1
ATOM 758 C CA . ASN A 1 96 ? -1.135 -3.861 8.280 1.00 94.00 96 ASN A CA 1
ATOM 759 C C . ASN A 1 96 ? 0.220 -3.819 7.583 1.00 94.00 96 ASN A C 1
ATOM 761 O O . ASN A 1 96 ? 0.897 -2.795 7.584 1.00 94.00 96 ASN A O 1
ATOM 765 N N . TRP A 1 97 ? 0.616 -4.924 6.971 1.00 95.94 97 TRP A N 1
ATOM 766 C CA . TRP A 1 97 ? 1.798 -4.994 6.129 1.00 95.94 97 TRP A CA 1
ATOM 767 C C . TRP A 1 97 ? 1.384 -4.943 4.668 1.00 95.94 97 TRP A C 1
ATOM 769 O O . TRP A 1 97 ? 0.539 -5.713 4.218 1.00 95.94 97 TRP A O 1
ATOM 779 N N . ILE A 1 98 ? 1.985 -4.017 3.935 1.00 97.00 98 ILE A N 1
ATOM 780 C CA . ILE A 1 98 ? 1.830 -3.855 2.499 1.00 97.00 98 ILE A CA 1
ATOM 781 C C . ILE A 1 98 ? 3.032 -4.521 1.853 1.00 97.00 98 ILE A C 1
ATOM 783 O O . ILE A 1 98 ? 4.167 -4.103 2.069 1.00 97.00 98 ILE A O 1
ATOM 787 N N . ILE A 1 99 ? 2.774 -5.579 1.101 1.00 96.81 99 ILE A N 1
ATOM 788 C CA . ILE A 1 99 ? 3.785 -6.368 0.410 1.00 96.81 99 ILE A CA 1
ATOM 789 C C . ILE A 1 99 ? 3.755 -5.940 -1.050 1.00 96.81 99 ILE A C 1
ATOM 791 O O . ILE A 1 99 ? 2.762 -6.155 -1.743 1.00 96.81 99 ILE A O 1
ATOM 795 N N . GLU A 1 100 ? 4.832 -5.321 -1.504 1.00 97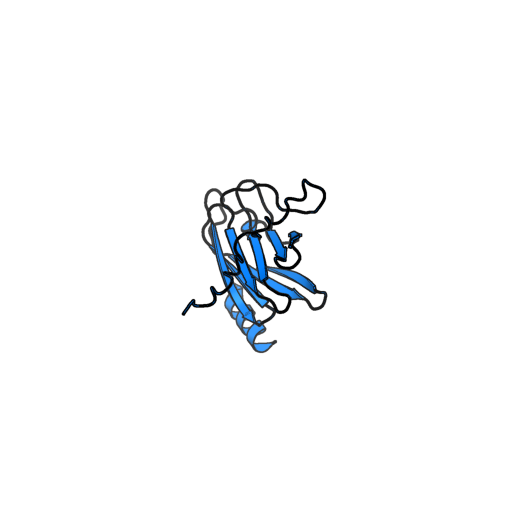.19 100 GLU A N 1
ATOM 796 C CA . GLU A 1 100 ? 5.011 -4.845 -2.867 1.00 97.19 100 GLU A CA 1
ATOM 797 C C . GLU A 1 100 ? 5.962 -5.769 -3.622 1.00 97.19 100 GLU A C 1
ATOM 799 O O . GLU A 1 100 ? 7.028 -6.117 -3.115 1.00 97.19 100 GLU A O 1
ATOM 804 N N . PHE A 1 101 ? 5.589 -6.174 -4.835 1.00 95.25 101 PHE A N 1
ATOM 805 C CA . PHE A 1 101 ? 6.393 -7.080 -5.652 1.00 95.25 101 PHE A CA 1
ATOM 806 C C . PHE A 1 101 ? 6.341 -6.724 -7.137 1.00 95.25 101 PHE A C 1
ATOM 808 O O . PHE A 1 101 ? 5.363 -6.166 -7.645 1.00 95.25 101 PHE A O 1
ATOM 815 N N . GLY A 1 102 ? 7.422 -7.075 -7.835 1.00 94.25 102 GLY A N 1
ATOM 816 C CA . GLY A 1 102 ? 7.605 -6.761 -9.245 1.00 94.25 102 GLY A CA 1
ATOM 817 C C . GLY A 1 102 ? 7.812 -5.265 -9.484 1.00 94.25 102 GLY A C 1
ATOM 818 O O . GLY A 1 102 ? 8.414 -4.559 -8.671 1.00 94.25 102 GLY A O 1
ATOM 819 N N . GLY A 1 103 ? 7.310 -4.795 -10.623 1.00 91.81 103 GLY A N 1
ATOM 820 C CA . GLY A 1 103 ? 7.613 -3.478 -11.172 1.00 91.81 103 GLY A CA 1
ATOM 821 C C . GLY A 1 103 ? 8.433 -3.590 -12.452 1.00 91.81 103 GLY A C 1
ATOM 822 O O . GLY A 1 103 ? 9.154 -4.564 -12.667 1.00 91.81 103 GLY A O 1
ATOM 823 N N . GLY A 1 104 ? 8.301 -2.595 -13.324 1.00 86.62 104 GLY A N 1
ATOM 824 C CA . GLY A 1 104 ? 9.055 -2.514 -14.570 1.00 86.62 104 GLY A CA 1
ATOM 825 C C . GLY A 1 104 ? 9.580 -1.106 -14.809 1.00 86.62 104 GLY A C 1
ATOM 826 O O . GLY A 1 104 ? 8.969 -0.132 -14.390 1.00 86.62 104 GLY A O 1
ATOM 827 N N . GLY A 1 105 ? 10.728 -1.007 -15.480 1.00 84.19 105 GLY A N 1
ATOM 828 C CA . GLY A 1 105 ? 11.313 0.269 -15.903 1.00 84.19 105 GLY A CA 1
ATOM 829 C C . GLY A 1 105 ? 12.019 1.086 -14.806 1.00 84.19 105 GLY A C 1
ATOM 830 O O . GLY A 1 105 ? 12.461 2.205 -15.068 1.00 84.19 105 GLY A O 1
ATOM 831 N N . THR A 1 106 ? 12.196 0.526 -13.608 1.00 88.12 106 THR A N 1
ATOM 832 C CA . THR A 1 106 ? 13.176 0.991 -12.609 1.00 88.12 106 THR A CA 1
ATOM 833 C C . THR A 1 106 ? 14.063 -0.177 -12.168 1.00 88.12 106 THR A C 1
ATOM 835 O O . THR A 1 106 ? 13.809 -1.327 -12.529 1.00 88.12 106 THR A O 1
ATOM 838 N N . SER A 1 107 ? 15.121 0.096 -11.399 1.00 90.56 107 SER A N 1
ATOM 839 C CA . SER A 1 107 ? 15.953 -0.955 -10.792 1.00 90.56 107 SER A CA 1
ATOM 840 C C . SER A 1 107 ? 15.301 -1.613 -9.569 1.00 90.56 107 SER A C 1
ATOM 842 O O . SER A 1 107 ? 15.820 -2.604 -9.059 1.00 90.56 107 SER A O 1
ATOM 844 N N . TYR A 1 108 ? 14.169 -1.090 -9.091 1.00 91.12 108 TYR A N 1
ATOM 845 C CA . TYR A 1 108 ? 13.474 -1.605 -7.918 1.00 91.12 108 TYR A CA 1
ATOM 846 C C . TYR A 1 108 ? 12.518 -2.724 -8.333 1.00 91.12 108 TYR A C 1
ATOM 848 O O . TYR A 1 108 ? 11.394 -2.473 -8.763 1.00 91.12 108 TYR A O 1
ATOM 856 N N . THR A 1 109 ? 12.987 -3.965 -8.216 1.00 88.62 109 THR A N 1
ATOM 857 C CA . THR A 1 109 ? 12.221 -5.171 -8.587 1.00 88.62 109 THR A CA 1
ATOM 858 C C . THR A 1 109 ? 12.078 -6.165 -7.437 1.00 88.62 109 THR A C 1
ATOM 860 O O . THR A 1 109 ? 11.131 -6.951 -7.425 1.00 88.62 109 THR A O 1
ATOM 863 N N . ASP A 1 110 ? 12.947 -6.068 -6.426 1.00 91.56 110 ASP A N 1
ATOM 864 C CA . ASP A 1 110 ? 12.877 -6.879 -5.212 1.00 91.56 110 ASP A CA 1
ATOM 865 C C . ASP A 1 110 ? 11.578 -6.638 -4.444 1.00 91.56 110 ASP A C 1
ATOM 867 O O . ASP A 1 110 ? 11.018 -5.535 -4.477 1.00 91.56 110 ASP A O 1
ATOM 871 N N . THR A 1 111 ? 11.127 -7.651 -3.708 1.00 94.12 111 THR A N 1
ATOM 872 C CA . THR A 1 111 ? 9.993 -7.519 -2.790 1.00 94.12 111 THR A CA 1
ATOM 873 C C . THR A 1 111 ? 10.297 -6.465 -1.726 1.00 94.12 111 THR A C 1
ATOM 875 O O . THR A 1 111 ? 11.349 -6.496 -1.091 1.00 94.12 111 THR A O 1
ATOM 878 N N . ALA A 1 112 ? 9.360 -5.553 -1.494 1.00 94.81 112 ALA A N 1
ATOM 879 C CA . ALA A 1 112 ? 9.425 -4.593 -0.402 1.00 94.81 112 ALA A CA 1
ATOM 880 C C . ALA A 1 112 ? 8.235 -4.795 0.536 1.00 94.81 112 ALA A C 1
ATOM 882 O O . ALA A 1 112 ? 7.145 -5.174 0.110 1.00 94.81 112 ALA A O 1
ATOM 883 N N . VAL A 1 113 ? 8.444 -4.553 1.828 1.00 96.00 113 VAL A N 1
ATOM 884 C CA . VAL A 1 113 ? 7.375 -4.619 2.825 1.00 96.00 113 VAL A CA 1
ATOM 885 C C . VAL A 1 113 ? 7.309 -3.286 3.554 1.00 96.00 113 VAL A C 1
ATOM 887 O O . VAL A 1 113 ? 8.312 -2.819 4.094 1.00 96.00 113 VAL A O 1
ATOM 890 N N . ILE A 1 114 ? 6.127 -2.677 3.577 1.00 95.88 114 ILE A N 1
ATOM 891 C CA . ILE A 1 114 ? 5.831 -1.509 4.405 1.00 95.88 114 ILE A CA 1
ATOM 892 C C . ILE A 1 114 ? 4.902 -1.936 5.524 1.00 95.88 114 ILE A C 1
ATOM 894 O O . ILE A 1 114 ? 3.815 -2.449 5.285 1.00 95.88 114 ILE A O 1
ATOM 898 N N . GLU A 1 115 ? 5.289 -1.647 6.750 1.00 95.31 115 GLU A N 1
ATOM 899 C CA . GLU A 1 115 ? 4.372 -1.604 7.867 1.00 95.31 115 GLU A CA 1
ATOM 900 C C . GLU A 1 115 ? 3.598 -0.287 7.861 1.00 95.31 115 GLU A C 1
ATOM 902 O O . GLU A 1 115 ? 4.187 0.794 7.886 1.00 95.31 115 GLU A O 1
ATOM 907 N N . LEU A 1 116 ? 2.275 -0.394 7.861 1.00 94.75 116 LEU A N 1
ATOM 908 C CA . LEU A 1 116 ? 1.338 0.702 8.004 1.00 94.75 116 LEU A CA 1
ATOM 909 C C . LEU A 1 116 ? 0.552 0.511 9.306 1.00 94.75 116 LEU A C 1
ATOM 911 O O . LEU A 1 116 ? -0.166 -0.480 9.466 1.00 94.75 116 LEU A O 1
ATOM 915 N N . ARG A 1 117 ? 0.672 1.462 10.237 1.00 92.19 117 ARG A N 1
ATOM 916 C CA . ARG A 1 117 ? -0.015 1.407 11.535 1.00 92.19 117 ARG A CA 1
ATOM 917 C C . ARG A 1 117 ? -0.978 2.559 11.697 1.00 92.19 117 ARG A C 1
ATOM 919 O O . ARG A 1 117 ? -0.615 3.708 11.457 1.00 92.19 117 ARG A O 1
ATOM 926 N N . TYR A 1 118 ? -2.179 2.237 12.157 1.00 88.38 118 TYR A N 1
ATOM 927 C CA . TYR A 1 118 ? -3.140 3.239 12.588 1.00 88.38 118 TYR A CA 1
ATOM 928 C C . TYR A 1 118 ? -2.833 3.646 14.032 1.00 88.38 118 TYR A C 1
ATOM 930 O O . TYR A 1 118 ? -2.753 2.790 14.915 1.00 88.38 118 TYR A O 1
ATOM 938 N N . THR A 1 119 ? -2.601 4.935 14.267 1.00 84.12 119 THR A N 1
ATOM 939 C CA . THR A 1 119 ? -2.187 5.465 15.572 1.00 84.12 119 THR A CA 1
ATOM 940 C C . THR A 1 119 ? -3.388 5.947 16.385 1.00 84.12 119 THR A C 1
ATOM 942 O O . THR A 1 119 ? -4.451 6.255 15.843 1.00 84.12 119 THR A O 1
ATOM 945 N N . SER A 1 120 ? -3.215 6.050 17.707 1.00 80.94 120 SER A N 1
ATOM 946 C CA . SER A 1 120 ? -4.238 6.572 18.629 1.00 80.94 120 SER A CA 1
ATOM 947 C C . SER A 1 120 ? -4.663 8.007 18.316 1.00 80.94 120 SER A C 1
ATOM 949 O O . SER A 1 120 ? -5.787 8.395 18.621 1.00 80.94 120 SER A O 1
ATOM 951 N N . ASP A 1 121 ? -3.797 8.777 17.657 1.00 82.81 121 ASP A N 1
ATOM 952 C CA . ASP A 1 121 ? -4.048 10.173 17.289 1.00 82.81 121 ASP A CA 1
ATOM 953 C C . ASP A 1 121 ? -4.888 10.298 16.004 1.00 82.81 121 ASP A C 1
ATOM 955 O O . ASP A 1 121 ? -4.989 11.373 15.413 1.00 82.81 121 ASP A O 1
ATOM 959 N N . ASN A 1 122 ? -5.507 9.195 15.561 1.00 79.25 122 ASN A N 1
ATOM 960 C CA . ASN A 1 122 ? -6.206 9.063 14.283 1.00 79.25 122 ASN A CA 1
ATOM 961 C C . ASN A 1 122 ? -5.300 9.358 13.074 1.00 79.25 122 ASN A C 1
ATOM 963 O O . ASN A 1 122 ? -5.765 9.855 12.042 1.00 79.25 122 ASN A O 1
ATOM 967 N N . ASP A 1 123 ? -4.010 9.046 13.206 1.00 87.56 123 ASP A N 1
ATOM 968 C CA . ASP A 1 123 ? -2.996 9.199 12.168 1.00 87.56 123 ASP A CA 1
ATOM 969 C C . ASP A 1 123 ? -2.468 7.822 11.705 1.00 87.56 123 ASP A C 1
ATOM 971 O O . ASP A 1 123 ? -2.920 6.763 12.138 1.00 87.56 123 ASP A O 1
ATOM 975 N N . TRP A 1 124 ? -1.530 7.836 10.771 1.00 90.50 124 TRP A N 1
ATOM 976 C CA . TRP A 1 124 ? -0.909 6.722 10.100 1.00 90.50 124 TRP A CA 1
ATOM 977 C C . TRP A 1 124 ? 0.599 6.873 10.212 1.00 90.50 124 TRP A C 1
ATOM 979 O O . TRP A 1 124 ? 1.157 7.913 9.857 1.00 90.50 124 TRP A O 1
ATOM 989 N N . SER A 1 125 ? 1.269 5.818 10.658 1.00 92.12 125 SER A N 1
ATOM 990 C CA . SER A 1 125 ? 2.720 5.717 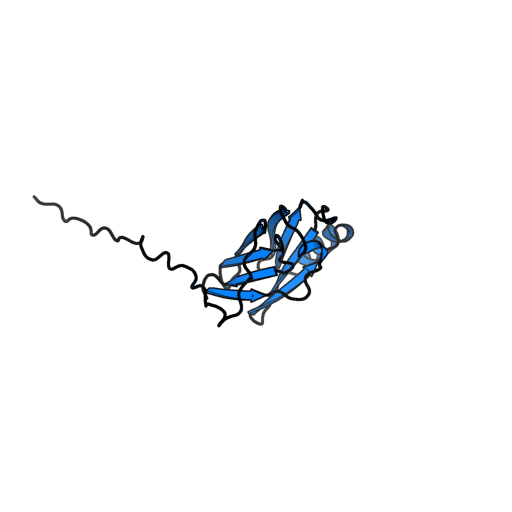10.565 1.00 92.12 125 SER A CA 1
ATOM 991 C C . SER A 1 125 ? 3.115 4.656 9.550 1.00 92.12 125 SER A C 1
ATOM 993 O O . SER A 1 125 ? 2.436 3.640 9.382 1.00 92.12 125 SER A O 1
ATOM 995 N N . THR A 1 126 ? 4.217 4.920 8.854 1.00 94.12 126 THR A N 1
ATOM 996 C CA . THR A 1 126 ? 4.801 4.018 7.863 1.00 94.12 126 THR A CA 1
ATOM 997 C C . THR A 1 126 ? 6.220 3.665 8.258 1.00 94.12 126 THR A C 1
ATOM 999 O O . THR A 1 126 ? 6.997 4.551 8.616 1.00 94.12 126 THR A O 1
ATOM 1002 N N . ASN A 1 127 ? 6.581 2.395 8.131 1.00 94.31 127 ASN A N 1
ATOM 1003 C CA . ASN A 1 127 ? 7.952 1.940 8.300 1.00 94.31 127 ASN A CA 1
ATOM 1004 C C . ASN A 1 127 ? 8.281 0.866 7.263 1.00 94.31 127 ASN A C 1
ATOM 1006 O O . ASN A 1 127 ? 7.513 -0.074 7.093 1.00 94.31 127 ASN A O 1
ATOM 1010 N N . ALA A 1 128 ? 9.420 0.969 6.585 1.00 94.06 128 ALA A N 1
ATOM 1011 C CA . ALA A 1 128 ? 9.873 -0.127 5.735 1.00 94.06 128 ALA A CA 1
ATOM 1012 C C . ALA A 1 128 ? 10.448 -1.253 6.598 1.00 94.06 128 ALA A C 1
ATOM 1014 O O . ALA A 1 128 ? 11.174 -1.006 7.561 1.00 94.06 128 ALA A O 1
ATOM 1015 N N . ILE A 1 129 ? 10.123 -2.492 6.243 1.00 94.12 129 ILE A N 1
ATOM 1016 C CA . ILE A 1 129 ? 10.652 -3.689 6.885 1.00 94.12 129 ILE A CA 1
ATOM 1017 C C . ILE A 1 129 ? 11.715 -4.282 5.958 1.00 94.12 129 ILE A C 1
ATOM 1019 O O . ILE A 1 129 ? 11.374 -4.776 4.880 1.00 94.12 129 ILE A O 1
ATOM 1023 N N . PRO A 1 130 ? 12.998 -4.252 6.357 1.00 89.56 130 PRO A N 1
ATOM 1024 C CA . PRO A 1 130 ? 14.039 -4.997 5.665 1.00 89.56 130 PRO A CA 1
ATOM 1025 C C . PRO A 1 130 ? 13.683 -6.487 5.611 1.00 89.56 130 PRO A C 1
ATOM 1027 O O . PRO A 1 130 ? 13.237 -7.057 6.610 1.00 89.56 130 PRO A O 1
ATOM 1030 N N . LEU A 1 131 ? 13.860 -7.125 4.450 1.00 87.25 131 LEU A N 1
ATOM 1031 C CA . LEU A 1 131 ? 13.470 -8.529 4.260 1.00 87.25 131 LEU A CA 1
ATOM 1032 C C . LEU A 1 131 ? 14.211 -9.480 5.211 1.00 87.25 131 LEU A C 1
ATOM 1034 O O . LEU A 1 131 ? 13.626 -10.449 5.689 1.00 87.25 131 LEU A O 1
ATOM 1038 N N . ASP A 1 132 ? 15.467 -9.177 5.530 1.00 90.88 132 ASP A N 1
ATOM 1039 C CA . ASP A 1 132 ? 16.286 -9.909 6.502 1.00 90.88 132 ASP A CA 1
ATOM 1040 C C . ASP A 1 132 ? 15.781 -9.765 7.949 1.00 90.88 132 ASP A C 1
ATOM 1042 O O . ASP A 1 132 ? 16.057 -10.618 8.787 1.00 90.88 132 ASP A O 1
ATOM 1046 N N . GLN A 1 133 ? 14.981 -8.735 8.239 1.00 92.38 133 GLN A N 1
ATOM 1047 C CA . GLN A 1 133 ? 14.373 -8.486 9.551 1.00 92.38 133 GLN A CA 1
ATOM 1048 C C . GLN A 1 133 ? 12.902 -8.910 9.635 1.00 92.38 133 GLN A C 1
ATOM 1050 O O . GLN A 1 133 ? 12.297 -8.814 10.705 1.00 92.38 133 GLN A O 1
ATOM 1055 N N . TYR A 1 134 ? 12.308 -9.385 8.537 1.00 89.1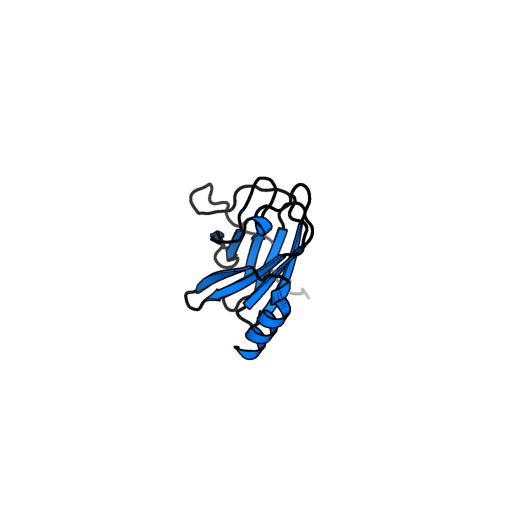2 134 TYR A N 1
ATOM 1056 C CA . TYR A 1 134 ? 10.880 -9.703 8.442 1.00 89.12 134 TYR A CA 1
ATOM 1057 C C . TYR A 1 134 ? 10.395 -10.635 9.562 1.00 89.12 134 TYR A C 1
ATOM 1059 O O . TYR A 1 134 ? 9.410 -10.340 10.239 1.00 89.12 134 TYR A O 1
ATOM 1067 N N . GLN A 1 135 ? 11.109 -11.741 9.797 1.00 92.38 135 GLN A N 1
ATOM 1068 C CA . GLN A 1 135 ? 10.724 -12.740 10.802 1.00 92.38 135 GLN A CA 1
ATOM 1069 C C . GLN A 1 135 ? 10.766 -12.170 12.225 1.00 92.38 135 GLN A C 1
ATOM 1071 O O . GLN A 1 135 ? 9.876 -12.439 13.034 1.00 92.38 135 GLN A O 1
ATOM 1076 N N . ASP A 1 136 ? 11.769 -11.349 12.528 1.00 94.12 136 ASP A N 1
ATOM 1077 C CA . ASP A 1 136 ? 11.912 -10.749 13.851 1.00 94.12 136 ASP A CA 1
ATOM 1078 C C . ASP A 1 136 ? 10.864 -9.664 14.096 1.00 94.12 136 ASP A C 1
ATOM 1080 O O . ASP A 1 136 ? 10.296 -9.596 15.187 1.00 94.12 136 ASP A O 1
ATOM 1084 N N . GLN A 1 137 ? 10.554 -8.846 13.086 1.00 93.50 137 GLN A N 1
ATOM 1085 C CA . GLN A 1 137 ? 9.474 -7.861 13.178 1.00 93.50 137 GLN A CA 1
ATOM 1086 C C . GLN A 1 137 ? 8.118 -8.547 13.365 1.00 93.50 137 GLN A C 1
ATOM 1088 O O . GLN A 1 137 ? 7.342 -8.125 14.221 1.00 93.50 137 GLN A O 1
ATOM 1093 N N . LEU A 1 138 ? 7.860 -9.646 12.646 1.00 92.62 138 LEU A N 1
ATOM 1094 C CA . LEU A 1 138 ? 6.618 -10.409 12.776 1.00 92.62 138 LEU A CA 1
ATOM 1095 C C . LEU A 1 138 ? 6.447 -10.942 14.201 1.00 92.62 138 LEU A C 1
ATOM 1097 O O . LEU A 1 138 ? 5.412 -10.724 14.829 1.00 92.62 138 LEU A O 1
ATOM 1101 N N . ARG A 1 139 ? 7.491 -11.587 14.739 1.00 92.81 139 ARG A N 1
ATOM 1102 C CA . ARG A 1 139 ? 7.498 -12.077 16.124 1.00 92.81 139 ARG A CA 1
ATOM 1103 C C . ARG A 1 139 ? 7.249 -10.949 17.115 1.00 92.81 139 ARG A C 1
ATOM 1105 O O . ARG A 1 139 ? 6.426 -11.110 18.007 1.00 92.81 139 ARG A O 1
ATOM 1112 N N . ARG A 1 140 ? 7.920 -9.804 16.954 1.00 91.94 140 ARG A N 1
ATOM 1113 C CA . ARG A 1 140 ? 7.723 -8.646 17.838 1.00 91.94 140 ARG A CA 1
ATOM 1114 C C . ARG A 1 140 ? 6.273 -8.177 17.841 1.00 91.94 140 ARG A C 1
ATOM 1116 O O . ARG A 1 140 ? 5.777 -7.910 18.921 1.00 91.94 140 ARG A O 1
ATOM 1123 N N . ARG A 1 141 ? 5.602 -8.104 16.684 1.00 90.44 141 ARG A N 1
ATOM 1124 C CA . ARG A 1 141 ? 4.201 -7.649 16.590 1.00 90.44 141 ARG A CA 1
ATOM 1125 C C . ARG A 1 141 ? 3.217 -8.619 17.227 1.00 90.44 141 ARG A C 1
ATOM 1127 O O . ARG A 1 141 ? 2.334 -8.179 17.945 1.00 90.44 141 ARG A O 1
ATOM 1134 N N . ILE A 1 142 ? 3.407 -9.918 17.013 1.00 86.00 142 ILE A N 1
ATOM 1135 C CA . ILE A 1 142 ? 2.550 -10.951 17.613 1.00 86.00 142 ILE A CA 1
ATOM 1136 C C . ILE A 1 142 ? 2.726 -11.009 19.138 1.00 86.00 142 ILE A C 1
ATOM 1138 O O . ILE A 1 142 ? 1.797 -11.372 19.846 1.00 86.00 142 ILE A O 1
ATOM 1142 N N . LEU A 1 143 ? 3.917 -10.680 19.645 1.00 84.44 143 LEU A N 1
ATOM 1143 C CA . LEU A 1 143 ? 4.219 -10.711 21.078 1.00 84.44 143 LEU A CA 1
ATOM 1144 C C . LEU A 1 143 ? 3.950 -9.379 21.801 1.00 84.44 143 LEU A C 1
ATOM 1146 O O . LEU A 1 143 ? 3.996 -9.358 23.029 1.00 84.44 143 LEU A O 1
ATOM 1150 N N . SER A 1 144 ? 3.752 -8.274 21.074 1.00 76.19 144 SER A N 1
ATOM 1151 C CA . SER A 1 144 ? 3.569 -6.932 21.650 1.00 76.19 144 SER A CA 1
ATOM 1152 C C . SER A 1 144 ? 2.122 -6.445 21.704 1.00 76.19 144 SER A C 1
ATOM 1154 O O . SER A 1 144 ? 1.872 -5.463 22.401 1.00 76.19 144 SER A O 1
ATOM 1156 N N . ASP A 1 145 ? 1.223 -7.076 20.947 1.00 61.78 145 ASP A N 1
ATOM 1157 C CA . ASP A 1 145 ? -0.222 -6.800 20.929 1.00 61.78 145 ASP A CA 1
ATOM 1158 C C . ASP A 1 145 ? -0.980 -7.846 21.762 1.00 61.78 145 ASP A C 1
ATOM 1160 O O . ASP A 1 145 ? -1.979 -7.458 22.410 1.00 61.78 145 ASP A O 1
#

Organism: Amphimedon queenslandica (NCBI:txid400682)

pLDDT: mean 84.89, std 16.22, range [38.22, 97.88]

Foldseek 3Di:
DDDPDDDDPCPDPPPPPLDPPVPPADDFDDFAQWEWDWDAAPQGIKIWIAAGDVWQWIWIAPPVVSHIDTDPPDDSLTRHFGNKYWDWDCLDRFKIKIWIAAGPDDPNHDIWIWIWGQDPVRDIDIDTDDPVCVVVVSVCSVVVD

Sequence (145 aa):
MESPSRPFIRLYNDILEVPNPGGSVQWPEGRGAHSSVLITTSSGPHLLVVGGLLAYDVWLLDINKRKWKKLINVPVNITNRYWHSLSVWSVTPTTNWIIEFGGGGTSYTDTAVIELRYTSDNDWSTNAIPLDQYQDQLRRRILSD

Radius of gyration: 19.08 Å; chains: 1; bounding box: 74×36×38 Å